Protein AF-A0A2D4IMW8-F1 (afdb_monomer_lite)

Sequence (103 aa):
ALVCRSQGSFHSSPLENSRSQDLFVSGTGLPSGSSMAAPDHLEIERQTLRKEKLSVRVISTIQAARRPATCRIYNATWKKFCQWCVKSRISPLTPSVGQVLDF

Secondary structure (DSSP, 8-state):
------------------------------------PPPPHHHHHHHHHHHTT--HHHHHHHHHTS-HHHHHHHHHHHHHHHHHHHHHT--TTS--HHHHHT-

Structure (mmCIF, N/CA/C/O backbone):
data_AF-A0A2D4IMW8-F1
#
_entry.id   AF-A0A2D4IMW8-F1
#
loop_
_atom_site.group_PDB
_atom_site.id
_atom_site.type_symbol
_atom_site.label_atom_id
_atom_site.label_alt_id
_atom_site.label_comp_id
_atom_site.label_asym_id
_atom_site.label_entity_id
_atom_site.label_seq_id
_atom_site.pdbx_PDB_ins_code
_atom_site.Cartn_x
_atom_site.Cartn_y
_atom_site.Cartn_z
_atom_site.occupancy
_atom_site.B_iso_or_equiv
_atom_site.auth_seq_id
_atom_site.auth_comp_id
_atom_site.auth_asym_id
_atom_site.auth_atom_id
_atom_site.pdbx_PDB_model_num
ATOM 1 N N . ALA A 1 1 ? -13.850 -35.238 28.045 1.00 43.31 1 ALA A N 1
ATOM 2 C CA . ALA A 1 1 ? -12.913 -35.671 29.098 1.00 43.31 1 ALA A CA 1
ATOM 3 C C . ALA A 1 1 ? -11.616 -34.881 28.949 1.00 43.31 1 ALA A C 1
ATOM 5 O O . ALA A 1 1 ? -11.084 -34.823 27.849 1.00 43.31 1 ALA A O 1
ATOM 6 N N . LEU A 1 2 ? -11.186 -34.211 30.020 1.00 45.75 2 LEU A N 1
ATOM 7 C CA . LEU A 1 2 ? -9.913 -33.492 30.146 1.00 45.75 2 LEU A CA 1
ATOM 8 C C . LEU A 1 2 ? -8.808 -34.488 30.509 1.00 45.75 2 LEU A C 1
ATOM 10 O O . LEU A 1 2 ? -9.047 -35.334 31.366 1.00 45.75 2 LEU A O 1
ATOM 14 N N . VAL A 1 3 ? -7.602 -34.344 29.953 1.00 47.66 3 VAL A N 1
ATOM 15 C CA . VAL A 1 3 ? -6.391 -34.907 30.571 1.00 47.66 3 VAL A CA 1
ATOM 16 C C . VAL A 1 3 ? -5.259 -33.885 30.484 1.00 47.66 3 VAL A C 1
ATOM 18 O O . VAL A 1 3 ? -4.605 -33.728 29.457 1.00 47.66 3 VAL A O 1
ATOM 21 N N . CYS A 1 4 ? -5.047 -33.191 31.600 1.00 50.06 4 CYS A N 1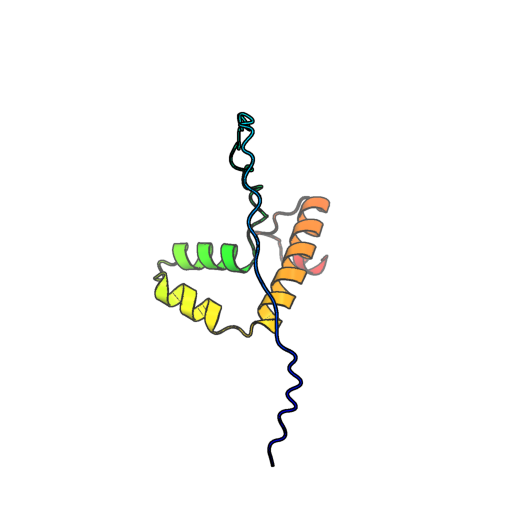
ATOM 22 C CA . CYS A 1 4 ? -3.804 -32.507 31.933 1.00 50.06 4 CYS A CA 1
ATOM 23 C C . CYS A 1 4 ? -2.782 -33.566 32.366 1.00 50.06 4 CYS A C 1
ATOM 25 O O . CYS A 1 4 ? -3.110 -34.410 33.202 1.00 50.06 4 CYS A O 1
ATOM 27 N N . ARG A 1 5 ? -1.542 -33.516 31.868 1.00 44.00 5 ARG A N 1
ATOM 28 C CA . ARG A 1 5 ? -0.447 -34.326 32.419 1.00 44.00 5 ARG A CA 1
ATOM 29 C C . ARG A 1 5 ? 0.635 -33.411 32.982 1.00 44.00 5 ARG A C 1
ATOM 31 O O . ARG A 1 5 ? 1.369 -32.763 32.248 1.00 44.00 5 ARG A O 1
ATOM 38 N N . SER A 1 6 ? 0.650 -33.357 34.310 1.00 44.94 6 SER A N 1
ATOM 39 C CA . SER A 1 6 ? 1.691 -32.787 35.158 1.00 44.94 6 SER A CA 1
ATOM 40 C C . SER A 1 6 ? 2.810 -33.816 35.341 1.00 44.94 6 SER A C 1
ATOM 42 O O . SER A 1 6 ? 2.527 -34.990 35.590 1.00 44.94 6 SER A O 1
ATOM 44 N N . GLN A 1 7 ? 4.065 -33.382 35.253 1.00 51.16 7 GLN A N 1
ATOM 45 C CA . GLN A 1 7 ? 5.175 -34.035 35.941 1.00 51.16 7 GLN A CA 1
ATOM 46 C C . GLN A 1 7 ? 5.976 -32.949 36.655 1.00 51.16 7 GLN A C 1
ATOM 48 O O . GLN A 1 7 ? 6.568 -32.079 36.020 1.00 51.16 7 GLN A O 1
ATOM 53 N N . GLY A 1 8 ? 5.934 -32.982 37.983 1.00 39.94 8 GLY A N 1
ATOM 54 C CA . GLY A 1 8 ? 6.820 -32.201 38.832 1.00 39.94 8 GLY A CA 1
ATOM 55 C C . GLY A 1 8 ? 8.119 -32.948 39.122 1.00 39.94 8 GLY A C 1
ATOM 56 O O . GLY A 1 8 ? 8.167 -34.174 39.055 1.00 39.94 8 GLY A O 1
ATOM 57 N N . SER A 1 9 ? 9.137 -32.196 39.532 1.00 39.78 9 SER A N 1
ATOM 58 C CA . SER A 1 9 ? 10.049 -32.614 40.597 1.00 39.78 9 SER A CA 1
ATOM 59 C C . SER A 1 9 ? 10.598 -31.370 41.296 1.00 39.78 9 SER A C 1
ATOM 61 O O . SER A 1 9 ? 11.247 -30.530 40.679 1.00 39.78 9 SER A O 1
ATOM 63 N N . PHE A 1 10 ? 10.302 -31.261 42.590 1.00 37.78 10 PHE A N 1
ATOM 64 C CA . PHE A 1 10 ? 10.987 -30.412 43.574 1.00 37.78 10 PHE A CA 1
ATOM 65 C C . PHE A 1 10 ? 12.407 -31.007 43.812 1.00 37.78 10 PHE A C 1
ATOM 67 O O . PHE A 1 10 ? 12.658 -32.121 43.358 1.00 37.78 10 PHE A O 1
ATOM 74 N N . HIS A 1 11 ? 13.414 -30.444 44.484 1.00 38.06 11 HIS A N 1
ATOM 75 C CA . HIS A 1 11 ? 13.606 -29.334 45.418 1.00 38.06 11 HIS A CA 1
ATOM 76 C C . HIS A 1 11 ? 15.140 -29.198 45.618 1.00 38.06 11 HIS A C 1
ATOM 78 O O . HIS A 1 11 ? 15.785 -30.240 45.669 1.00 38.06 11 HIS A O 1
ATOM 84 N N . SER A 1 12 ? 15.697 -27.989 45.806 1.00 37.41 12 SER A N 1
ATOM 85 C CA . SER A 1 12 ? 16.725 -27.652 46.830 1.00 37.41 12 SER A CA 1
ATOM 86 C C . SER A 1 12 ? 17.498 -26.362 46.492 1.00 37.41 12 SER A C 1
ATOM 88 O O . SER A 1 12 ? 18.345 -26.344 45.603 1.00 37.41 12 SER A O 1
ATOM 90 N N . SER A 1 13 ? 17.248 -25.300 47.251 1.00 46.28 13 SER A N 1
ATOM 91 C CA . SER A 1 13 ? 18.194 -24.211 47.580 1.00 46.28 13 SER A CA 1
ATOM 92 C C . SER A 1 13 ? 18.624 -24.395 49.060 1.00 46.28 13 SER A C 1
ATOM 94 O O . SER A 1 13 ? 18.079 -25.318 49.677 1.00 46.28 13 SER A O 1
ATOM 96 N N . PRO A 1 14 ? 19.512 -23.594 49.708 1.00 52.19 14 PRO A N 1
ATOM 97 C CA . PRO A 1 14 ? 20.316 -22.426 49.287 1.00 52.19 14 PRO A CA 1
ATOM 98 C C . PRO A 1 14 ? 21.811 -22.486 49.735 1.00 52.19 14 PRO A C 1
ATOM 100 O O . PRO A 1 14 ? 22.152 -23.241 50.638 1.00 52.19 14 PRO A O 1
ATOM 103 N N . LEU A 1 15 ? 22.693 -21.622 49.210 1.00 42.25 15 LEU A N 1
ATOM 104 C CA . LEU A 1 15 ? 23.699 -20.935 50.045 1.00 42.25 15 LEU A CA 1
ATOM 105 C C . LEU A 1 15 ? 24.299 -19.740 49.294 1.00 42.25 15 LEU A C 1
ATOM 107 O O . LEU A 1 15 ? 24.817 -19.877 48.187 1.00 42.25 15 LEU A O 1
ATOM 111 N N . GLU A 1 16 ? 24.211 -18.570 49.917 1.00 50.19 16 GLU A N 1
ATOM 112 C CA . GLU A 1 16 ? 24.933 -17.367 49.525 1.00 50.19 16 GLU A CA 1
ATOM 113 C C . GLU A 1 16 ? 26.448 -17.601 49.509 1.00 50.19 16 GLU A C 1
ATOM 115 O O . GLU A 1 16 ? 27.002 -18.225 50.413 1.00 50.19 16 GLU A O 1
ATOM 120 N N . ASN A 1 17 ? 27.136 -16.988 48.546 1.00 34.69 17 ASN A N 1
ATOM 121 C CA . ASN A 1 17 ? 28.508 -16.557 48.762 1.00 34.69 17 ASN A CA 1
ATOM 122 C C . ASN A 1 17 ? 28.651 -15.118 48.261 1.00 34.69 17 ASN A C 1
ATOM 124 O O . ASN A 1 17 ? 28.705 -14.852 47.061 1.00 34.69 17 ASN A O 1
ATOM 128 N N . SER A 1 18 ? 28.660 -14.193 49.214 1.00 47.88 18 SER A N 1
ATOM 129 C CA . SER A 1 18 ? 28.969 -12.787 49.002 1.00 47.88 18 SER A CA 1
ATOM 130 C C . SER 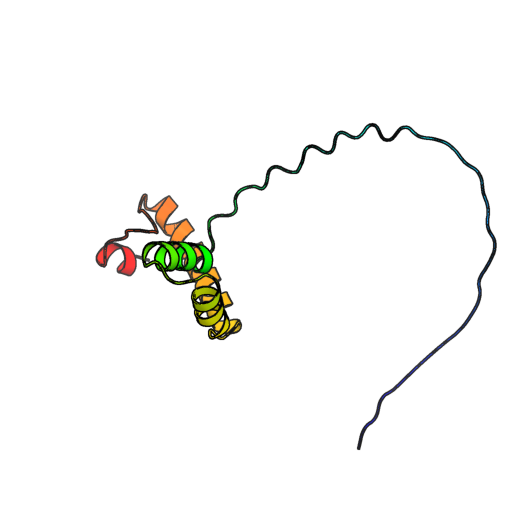A 1 18 ? 30.481 -12.604 48.861 1.00 47.88 18 SER A C 1
ATOM 132 O O . SER A 1 18 ? 31.224 -12.859 49.807 1.00 47.88 18 SER A O 1
ATOM 134 N N . ARG A 1 19 ? 30.945 -12.057 47.732 1.00 43.19 19 ARG A N 1
ATOM 135 C CA . ARG A 1 19 ? 32.144 -11.206 47.729 1.00 43.19 19 ARG A CA 1
ATOM 136 C C . ARG A 1 19 ? 32.066 -10.169 46.615 1.00 43.19 19 ARG A C 1
ATOM 138 O O . ARG A 1 19 ? 32.240 -10.472 45.440 1.00 43.19 19 ARG A O 1
ATOM 145 N N . SER A 1 20 ? 31.801 -8.943 47.042 1.00 50.44 20 SER A N 1
ATOM 146 C CA . SER A 1 20 ? 31.835 -7.708 46.271 1.00 50.44 20 SER A CA 1
ATOM 147 C C . SER A 1 20 ? 33.134 -7.554 45.487 1.00 50.44 20 SER A C 1
ATOM 149 O O . SER A 1 20 ? 34.209 -7.757 46.052 1.00 50.44 20 SER A O 1
ATOM 151 N N . GLN A 1 21 ? 33.032 -7.086 44.244 1.00 45.94 21 GLN A N 1
ATOM 152 C CA . GLN A 1 21 ? 34.000 -6.154 43.675 1.00 45.94 21 GLN A CA 1
ATOM 153 C C . GLN A 1 21 ? 33.298 -5.240 42.666 1.00 45.94 21 GLN A C 1
ATOM 155 O O . GLN A 1 21 ? 32.777 -5.665 41.639 1.00 45.94 21 GLN A O 1
ATOM 160 N N . ASP A 1 22 ? 33.247 -3.983 43.084 1.00 49.50 22 ASP A N 1
ATOM 161 C CA . ASP A 1 22 ? 32.851 -2.782 42.373 1.00 49.50 22 ASP A CA 1
ATOM 162 C C . ASP A 1 22 ? 33.619 -2.655 41.049 1.00 49.50 22 ASP A C 1
ATOM 164 O O . ASP A 1 22 ? 34.849 -2.611 41.032 1.00 49.50 22 ASP A O 1
ATOM 168 N N . LEU A 1 23 ? 32.891 -2.622 39.937 1.00 43.12 23 LEU A N 1
ATOM 169 C CA . LEU A 1 23 ? 33.420 -2.278 38.623 1.00 43.12 23 LEU A CA 1
ATOM 170 C C . LEU A 1 23 ? 32.462 -1.268 38.002 1.00 43.12 23 LEU A C 1
ATOM 172 O O . LEU A 1 23 ? 31.411 -1.616 37.467 1.00 43.12 23 LEU A O 1
ATOM 176 N N . PHE A 1 24 ? 32.858 -0.003 38.136 1.00 45.53 24 PHE A N 1
ATOM 177 C CA . PHE A 1 24 ? 32.432 1.165 37.372 1.00 45.53 24 PHE A CA 1
ATOM 178 C C . PHE A 1 24 ? 31.765 0.804 36.030 1.00 45.53 24 PHE A C 1
ATOM 180 O O . PHE A 1 24 ? 32.435 0.562 35.025 1.00 45.53 24 PHE A O 1
ATOM 187 N N . VAL A 1 25 ? 30.431 0.840 35.977 1.00 44.09 25 VAL A N 1
ATOM 188 C CA . VAL A 1 25 ? 29.699 0.861 34.704 1.00 44.09 25 VAL A CA 1
ATOM 189 C C . VAL A 1 25 ? 29.569 2.319 34.277 1.00 44.09 25 VAL A C 1
ATOM 191 O O . VAL A 1 25 ? 28.537 2.959 34.454 1.00 44.09 25 VAL A O 1
ATOM 194 N N . SER A 1 26 ? 30.650 2.857 33.712 1.00 54.09 26 SER A N 1
ATOM 195 C CA . SER A 1 26 ? 30.561 4.004 32.809 1.00 54.09 26 SER A CA 1
ATOM 196 C C . SER A 1 26 ? 30.432 3.445 31.396 1.00 54.09 26 SER A C 1
ATOM 198 O O . SER A 1 26 ? 31.410 3.220 30.690 1.00 54.09 26 SER A O 1
ATOM 200 N N . GLY A 1 27 ? 29.197 3.106 31.035 1.00 44.91 27 GLY A N 1
ATOM 201 C CA . GLY A 1 27 ? 28.818 2.632 29.713 1.00 44.91 27 GLY A CA 1
ATOM 202 C C . GLY A 1 27 ? 27.723 3.536 29.184 1.00 44.91 27 GLY A C 1
ATOM 203 O O . GLY A 1 27 ? 26.552 3.351 29.498 1.00 44.91 27 GLY A O 1
ATOM 204 N N . THR A 1 28 ? 28.130 4.551 28.432 1.00 55.38 28 THR A N 1
ATOM 205 C CA . THR A 1 28 ? 27.294 5.535 27.750 1.00 55.38 28 THR A CA 1
ATOM 206 C C . THR A 1 28 ? 26.244 4.837 26.881 1.00 55.38 28 THR A C 1
ATOM 208 O O . THR A 1 28 ? 26.481 4.512 25.720 1.00 55.38 28 THR A O 1
ATOM 211 N N . GLY A 1 29 ? 25.061 4.602 27.441 1.00 48.66 29 GLY A N 1
ATOM 212 C CA . GLY A 1 29 ? 23.883 4.196 26.691 1.00 48.66 29 GLY A CA 1
ATOM 213 C C . GLY A 1 29 ? 23.312 5.404 25.966 1.00 48.66 29 GLY A C 1
ATOM 214 O O . GLY A 1 29 ? 22.334 5.992 26.420 1.00 48.66 29 GLY A O 1
ATOM 215 N N . LEU A 1 30 ? 23.928 5.800 24.850 1.00 55.84 30 LEU A N 1
ATOM 216 C CA . LEU A 1 30 ? 23.221 6.603 23.855 1.00 55.84 30 LEU A CA 1
ATOM 217 C C . LEU A 1 30 ? 21.914 5.858 23.540 1.00 55.84 30 LEU A C 1
ATOM 219 O O . LEU A 1 30 ? 21.980 4.652 23.273 1.00 55.84 30 LEU A O 1
ATOM 223 N N . PRO A 1 31 ? 20.733 6.505 23.586 1.00 55.03 31 PRO A N 1
ATOM 224 C CA . PRO A 1 31 ? 19.523 5.858 23.113 1.00 55.03 31 PRO A CA 1
ATOM 225 C C . PRO A 1 31 ? 19.810 5.429 21.682 1.00 55.03 31 PRO A C 1
ATOM 227 O O . PRO A 1 31 ? 20.167 6.265 20.850 1.00 55.03 31 PRO A O 1
ATOM 230 N N . SER A 1 32 ? 19.740 4.116 21.438 1.00 55.81 32 SER A N 1
ATOM 231 C CA . SER A 1 32 ? 19.820 3.538 20.104 1.00 55.81 32 SER A CA 1
ATOM 232 C C . SER A 1 32 ? 18.881 4.364 19.245 1.00 55.81 32 SER A C 1
ATOM 234 O O . SER A 1 32 ? 17.667 4.346 19.467 1.00 55.81 32 SER A O 1
ATOM 236 N N . GLY A 1 33 ? 19.467 5.209 18.391 1.00 47.53 33 GLY A N 1
ATOM 237 C CA . GLY A 1 33 ? 18.721 6.117 17.546 1.00 47.53 33 GLY A CA 1
ATOM 238 C C . GLY A 1 33 ? 17.736 5.244 16.809 1.00 47.53 33 GLY A C 1
ATOM 239 O O . GLY A 1 33 ? 18.159 4.373 16.052 1.00 47.53 33 GLY A O 1
ATOM 240 N N . SER A 1 34 ? 16.455 5.405 17.142 1.00 49.97 34 SER A N 1
ATOM 241 C CA . SER A 1 34 ? 15.358 4.687 16.519 1.00 49.97 34 SER A CA 1
ATOM 242 C C . SER A 1 34 ? 15.523 4.917 15.029 1.00 49.97 34 SER A C 1
ATOM 244 O O . SER A 1 34 ? 15.213 5.997 14.525 1.00 49.97 34 SER A O 1
ATOM 246 N N . SER A 1 35 ? 16.133 3.945 14.346 1.00 46.66 35 SER A N 1
ATOM 247 C CA . SER A 1 35 ? 16.151 3.892 12.900 1.00 46.66 35 SER A CA 1
ATOM 248 C C . SER A 1 35 ? 14.679 3.906 12.561 1.00 46.66 35 SER A C 1
ATOM 250 O O . SER A 1 35 ? 13.983 2.940 12.877 1.00 46.66 35 SER A O 1
ATOM 252 N N . MET A 1 36 ? 14.179 5.060 12.109 1.00 53.31 36 MET A N 1
ATOM 253 C CA . MET A 1 36 ? 12.762 5.256 11.858 1.00 53.31 36 MET A CA 1
ATOM 254 C C . MET A 1 36 ? 12.399 4.259 10.772 1.00 53.31 36 MET A C 1
ATOM 256 O O . MET A 1 36 ? 12.621 4.503 9.587 1.00 53.31 36 MET A O 1
ATOM 260 N N . ALA A 1 37 ? 11.936 3.084 11.198 1.00 58.31 37 ALA A N 1
ATOM 261 C CA . ALA A 1 37 ? 11.529 2.029 10.305 1.00 58.31 37 ALA A CA 1
ATOM 262 C C . ALA A 1 37 ? 10.513 2.649 9.353 1.00 58.31 37 ALA A C 1
ATOM 264 O O . ALA A 1 37 ? 9.650 3.418 9.790 1.00 58.31 37 ALA A O 1
ATOM 265 N N . ALA A 1 38 ? 10.660 2.358 8.058 1.00 58.53 38 ALA A N 1
ATOM 266 C CA . ALA A 1 38 ? 9.741 2.866 7.052 1.00 58.53 38 ALA A CA 1
ATOM 267 C C . ALA A 1 38 ? 8.301 2.664 7.552 1.00 58.53 38 ALA A C 1
ATOM 269 O O . ALA A 1 38 ? 7.993 1.570 8.048 1.00 58.53 38 ALA A O 1
ATOM 270 N N . PRO A 1 39 ? 7.456 3.709 7.495 1.00 63.16 39 PRO A N 1
ATOM 271 C CA . PRO A 1 39 ? 6.143 3.663 8.107 1.00 63.16 39 PRO A CA 1
ATOM 272 C C . PRO A 1 39 ? 5.370 2.471 7.552 1.00 63.16 39 PRO A C 1
ATOM 274 O O . PRO A 1 39 ? 5.295 2.256 6.337 1.00 63.16 39 PRO A O 1
ATOM 277 N N . ASP A 1 40 ? 4.839 1.668 8.472 1.00 80.44 40 ASP A N 1
ATOM 278 C CA . ASP A 1 40 ? 3.975 0.551 8.128 1.00 80.44 40 ASP A CA 1
ATOM 279 C C . ASP A 1 40 ? 2.765 1.060 7.332 1.00 80.44 40 ASP A C 1
ATOM 281 O O . ASP A 1 40 ? 2.343 2.206 7.508 1.00 80.44 40 ASP A O 1
ATOM 285 N N . HIS A 1 41 ? 2.173 0.220 6.484 1.00 83.56 41 HIS A N 1
ATOM 286 C CA . HIS A 1 41 ? 0.989 0.607 5.707 1.00 83.56 41 HIS A CA 1
ATOM 287 C C . HIS A 1 41 ? -0.121 1.155 6.623 1.00 83.56 41 HIS A C 1
ATOM 289 O O . HIS A 1 41 ? -0.765 2.156 6.311 1.00 83.56 41 HIS A O 1
ATOM 295 N N . LEU A 1 42 ? -0.287 0.550 7.804 1.00 87.44 42 LEU A N 1
ATOM 296 C CA . LEU A 1 42 ? -1.237 1.013 8.814 1.00 87.44 42 LEU A CA 1
ATOM 297 C C . LEU A 1 42 ? -0.896 2.396 9.373 1.00 87.44 42 LEU A C 1
ATOM 299 O O . LEU A 1 42 ? -1.800 3.160 9.695 1.00 87.44 42 LEU A O 1
ATOM 303 N N . GLU A 1 43 ? 0.380 2.748 9.491 1.00 87.75 43 GLU A N 1
ATOM 304 C CA . GLU A 1 43 ? 0.769 4.082 9.944 1.00 87.75 43 GLU A CA 1
ATOM 305 C C . GLU A 1 43 ? 0.433 5.133 8.885 1.00 87.75 43 GLU A C 1
ATOM 307 O O . GLU A 1 43 ? -0.087 6.194 9.219 1.00 87.75 43 GLU A O 1
ATOM 312 N N . ILE A 1 44 ? 0.648 4.822 7.607 1.00 88.12 44 ILE A N 1
ATOM 313 C CA . ILE A 1 44 ? 0.279 5.704 6.492 1.00 88.12 44 ILE A CA 1
ATOM 314 C C . ILE A 1 44 ? -1.236 5.916 6.471 1.00 88.12 44 ILE A C 1
ATOM 316 O O . ILE A 1 44 ? -1.701 7.055 6.435 1.00 88.12 44 ILE A O 1
ATOM 320 N N . GLU A 1 45 ? -2.005 4.834 6.585 1.00 90.38 45 GLU A N 1
ATOM 321 C CA . GLU A 1 45 ? -3.459 4.894 6.714 1.00 90.38 45 GLU A CA 1
ATOM 322 C C . GLU A 1 45 ? -3.880 5.740 7.924 1.00 90.38 45 GLU A C 1
ATOM 324 O O . GLU A 1 45 ? -4.733 6.618 7.804 1.00 90.38 45 GLU A O 1
ATOM 329 N N . ARG A 1 46 ? -3.233 5.550 9.081 1.00 92.75 46 ARG A N 1
ATOM 330 C CA . ARG A 1 46 ? -3.499 6.333 10.295 1.00 92.75 46 ARG A CA 1
ATOM 331 C C . ARG A 1 46 ? -3.290 7.828 10.061 1.00 92.75 46 ARG A C 1
ATOM 333 O O . ARG A 1 46 ? -4.087 8.634 10.539 1.00 92.75 46 ARG A O 1
ATOM 340 N N . GLN A 1 47 ? -2.233 8.210 9.345 1.00 90.62 47 GLN A N 1
ATOM 341 C CA . GLN A 1 47 ? -1.971 9.610 9.006 1.00 90.62 47 GLN A CA 1
ATOM 342 C C . GLN A 1 47 ? -3.024 10.168 8.046 1.00 90.62 47 GLN A C 1
ATOM 344 O O . GLN A 1 47 ? -3.478 11.295 8.239 1.00 90.62 47 GLN A O 1
ATOM 349 N N . THR A 1 48 ? -3.461 9.388 7.058 1.00 91.75 48 THR A N 1
ATOM 350 C CA . THR A 1 48 ? -4.538 9.786 6.141 1.00 91.75 48 THR A CA 1
ATOM 351 C C . THR A 1 48 ? -5.856 10.004 6.884 1.00 91.75 48 THR A C 1
ATOM 353 O O . THR A 1 48 ? -6.435 11.082 6.791 1.00 91.75 48 THR A O 1
ATOM 356 N N . LEU A 1 49 ? -6.266 9.067 7.740 1.00 93.69 49 LEU A N 1
ATOM 357 C CA . LEU A 1 49 ? -7.508 9.186 8.516 1.00 93.69 49 LEU A CA 1
ATOM 358 C C . LEU A 1 49 ? -7.474 10.352 9.524 1.00 93.69 49 LEU A C 1
ATOM 360 O O . LEU A 1 49 ? -8.499 10.962 9.827 1.00 93.69 49 LEU A O 1
ATOM 364 N N . ARG A 1 50 ? -6.288 10.710 10.034 1.00 94.50 50 ARG A N 1
ATOM 365 C CA . ARG A 1 50 ? -6.115 11.930 10.839 1.00 94.50 50 ARG A CA 1
ATOM 366 C C . ARG A 1 50 ? -6.291 13.204 10.031 1.00 94.50 50 ARG A C 1
ATOM 368 O O . ARG A 1 50 ? -6.877 14.154 10.545 1.00 94.50 50 ARG A O 1
ATOM 375 N N . LYS A 1 51 ? -5.792 13.242 8.793 1.00 94.00 51 LYS A N 1
ATOM 376 C CA . LYS A 1 51 ? -6.013 14.378 7.883 1.00 94.00 51 LYS A CA 1
ATOM 377 C C . LYS A 1 51 ? -7.502 14.557 7.581 1.00 94.00 51 LYS A C 1
ATOM 379 O O . LYS A 1 51 ? -7.963 15.689 7.490 1.00 94.00 51 LYS A O 1
ATOM 384 N N . GLU A 1 52 ? -8.259 13.462 7.551 1.00 94.12 52 GLU A N 1
ATOM 385 C CA . GLU A 1 52 ? -9.727 13.448 7.446 1.00 94.12 52 GLU A CA 1
ATOM 386 C C . GLU A 1 52 ? -10.456 13.811 8.758 1.00 94.12 52 GLU A C 1
ATOM 388 O O . GLU A 1 52 ? -11.682 13.779 8.822 1.00 94.12 52 GLU A O 1
ATOM 393 N N . LYS A 1 53 ? -9.723 14.202 9.810 1.00 95.56 53 LYS A N 1
ATOM 394 C CA . LYS A 1 53 ? -10.245 14.604 11.129 1.00 95.56 53 LYS A CA 1
ATOM 395 C C . LYS A 1 53 ? -11.013 13.510 11.880 1.00 95.56 53 LYS A C 1
ATOM 397 O O . LYS A 1 53 ? -11.818 13.817 12.761 1.00 95.56 53 LYS A O 1
ATOM 402 N N . LEU A 1 54 ? -10.732 12.234 11.609 1.00 95.69 54 LEU A N 1
ATOM 403 C CA . LEU A 1 54 ? -11.262 11.147 12.430 1.00 95.69 54 LEU A CA 1
ATOM 404 C C . LEU A 1 54 ? -10.570 11.100 13.797 1.00 95.69 54 LEU A C 1
ATOM 406 O O . LEU A 1 54 ? -9.368 11.344 13.933 1.00 95.69 54 LEU A O 1
ATOM 410 N N . SER A 1 55 ? -11.338 10.759 14.836 1.00 96.81 55 SER A N 1
ATOM 411 C CA . SER A 1 55 ? -10.789 10.636 16.187 1.00 96.81 55 SER A CA 1
ATOM 412 C C . SER A 1 55 ? -9.861 9.425 16.302 1.00 96.81 55 SER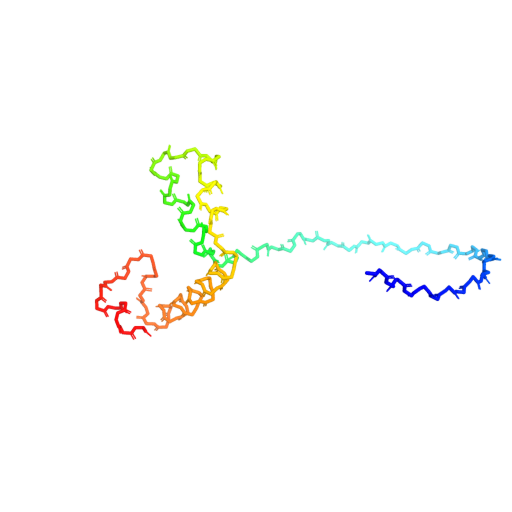 A C 1
ATOM 414 O O . SER A 1 55 ? -10.059 8.401 15.649 1.00 96.81 55 SER A O 1
ATOM 416 N N . VAL A 1 56 ? -8.882 9.500 17.209 1.00 94.56 56 VAL A N 1
ATOM 417 C CA . VAL A 1 56 ? -7.948 8.390 17.473 1.00 94.56 56 VAL A CA 1
ATOM 418 C C . VAL A 1 56 ? -8.694 7.097 17.815 1.00 94.56 56 VAL A C 1
ATOM 420 O O . VAL A 1 56 ? -8.328 6.036 17.324 1.00 94.56 56 VAL A O 1
ATOM 423 N N . ARG A 1 57 ? -9.781 7.181 18.594 1.00 96.94 57 ARG A N 1
ATOM 424 C CA . ARG A 1 57 ? -10.602 6.017 18.960 1.00 96.94 57 ARG A CA 1
ATOM 425 C C . ARG A 1 57 ? -11.253 5.366 17.738 1.00 96.94 57 ARG A C 1
ATOM 427 O O . ARG A 1 57 ? -11.255 4.140 17.634 1.00 96.94 57 ARG A O 1
ATOM 434 N N . VAL A 1 58 ? -11.788 6.172 16.822 1.00 96.50 58 VAL A N 1
ATOM 435 C CA . VAL A 1 58 ? -12.392 5.680 15.573 1.00 96.50 58 VAL A CA 1
ATOM 436 C C . VAL A 1 58 ? -11.329 5.014 14.704 1.00 96.50 58 VAL A C 1
ATOM 438 O O . VAL A 1 58 ? -11.530 3.888 14.263 1.00 96.50 58 VAL A O 1
ATOM 441 N N . ILE A 1 59 ? -10.165 5.646 14.543 1.00 95.69 59 ILE A N 1
ATOM 442 C CA . ILE A 1 59 ? -9.062 5.095 13.746 1.00 95.69 59 ILE A CA 1
ATOM 443 C C . ILE A 1 59 ? -8.578 3.757 14.315 1.00 95.69 59 ILE A C 1
ATOM 445 O O . ILE A 1 59 ? -8.469 2.780 13.575 1.00 95.69 59 ILE A O 1
ATOM 449 N N . SER A 1 60 ? -8.362 3.673 15.631 1.00 93.56 60 SER A N 1
ATOM 450 C CA . SER A 1 60 ? -7.987 2.416 16.286 1.00 93.56 60 SER A CA 1
ATOM 451 C C . SER A 1 60 ? -9.040 1.330 16.083 1.00 93.56 60 SER A C 1
ATOM 453 O O . SER A 1 60 ? -8.691 0.171 15.887 1.00 93.56 60 SER A O 1
ATOM 455 N N . THR A 1 61 ? -10.324 1.694 16.091 1.00 96.31 61 THR A N 1
ATOM 456 C CA . THR A 1 61 ? -11.423 0.747 15.852 1.00 96.31 61 THR A CA 1
ATOM 457 C C . THR A 1 61 ? -11.397 0.220 14.416 1.00 96.31 61 THR A C 1
ATOM 459 O O . THR A 1 61 ? -11.484 -0.988 14.217 1.00 96.31 61 THR A O 1
ATOM 462 N N . ILE A 1 62 ? -11.205 1.096 13.423 1.00 93.06 62 ILE A N 1
ATOM 463 C CA . ILE A 1 62 ? -11.068 0.714 12.006 1.00 93.06 62 ILE A CA 1
ATOM 464 C C . ILE A 1 62 ? -9.896 -0.258 11.823 1.00 93.06 62 ILE A C 1
ATOM 466 O O . ILE A 1 62 ? -10.042 -1.302 11.187 1.00 93.06 62 ILE A O 1
ATOM 470 N N . GLN A 1 63 ? -8.740 0.054 12.415 1.00 91.75 63 GLN A N 1
ATOM 471 C CA . GLN A 1 63 ? -7.550 -0.790 12.308 1.00 91.75 63 GLN A CA 1
ATOM 472 C C . GLN A 1 63 ? -7.722 -2.130 13.035 1.00 91.75 63 GLN A C 1
ATOM 474 O O . GLN A 1 63 ? -7.329 -3.165 12.499 1.00 91.75 63 GLN A O 1
ATOM 479 N N . ALA A 1 64 ? -8.347 -2.133 14.215 1.00 90.38 64 ALA A N 1
ATOM 480 C CA . ALA A 1 64 ? -8.596 -3.340 15.004 1.00 90.38 64 ALA A CA 1
ATOM 481 C C . ALA A 1 64 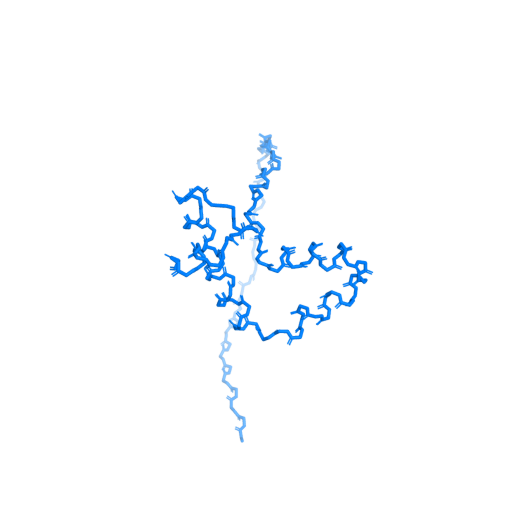? -9.671 -4.256 14.397 1.00 90.38 64 ALA A C 1
ATOM 483 O O . ALA A 1 64 ? -9.639 -5.463 14.622 1.00 90.38 64 ALA A O 1
ATOM 484 N N . ALA A 1 65 ? -10.601 -3.713 13.605 1.00 93.19 65 ALA A N 1
ATOM 485 C CA . ALA A 1 65 ? -11.616 -4.502 12.907 1.00 93.19 65 ALA A CA 1
ATOM 486 C C . ALA A 1 65 ? -11.023 -5.407 11.808 1.00 93.19 65 ALA A C 1
ATOM 488 O O . ALA A 1 65 ? -11.683 -6.335 11.334 1.00 93.19 65 ALA A O 1
ATOM 489 N N . ARG A 1 66 ? -9.772 -5.164 11.391 1.00 90.25 66 ARG A N 1
ATOM 490 C CA . ARG A 1 66 ? -9.087 -5.977 10.383 1.00 90.25 66 ARG A CA 1
ATOM 491 C C . ARG A 1 66 ? -8.561 -7.278 10.983 1.00 90.25 66 ARG A C 1
ATOM 493 O O . ARG A 1 66 ? -7.989 -7.314 12.069 1.00 90.25 66 ARG A O 1
ATOM 500 N N . ARG A 1 67 ? -8.677 -8.368 10.219 1.00 92.06 67 ARG A N 1
ATOM 501 C CA . ARG A 1 67 ? -8.115 -9.667 10.611 1.00 92.06 67 ARG A CA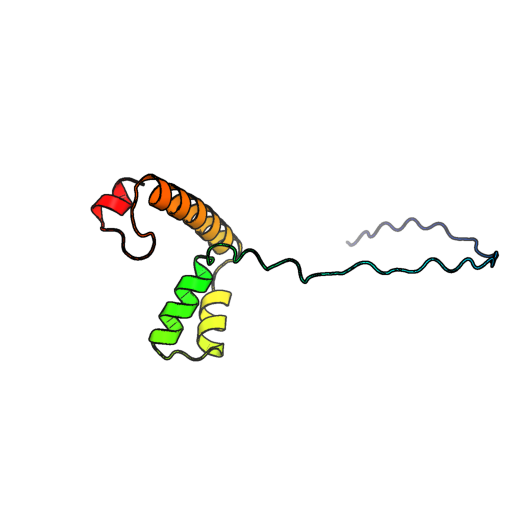 1
ATOM 502 C C . ARG A 1 67 ? -6.579 -9.576 10.687 1.00 92.06 67 ARG A C 1
ATOM 504 O O . ARG A 1 67 ? -5.962 -9.185 9.693 1.00 92.06 67 ARG A O 1
ATOM 511 N N . PRO A 1 68 ? -5.933 -10.022 11.785 1.00 89.25 68 PRO A N 1
ATOM 512 C CA . PRO A 1 68 ? -4.476 -9.930 11.940 1.00 89.25 68 PRO A CA 1
ATOM 513 C C . PRO A 1 68 ? -3.678 -10.607 10.818 1.00 89.25 68 PRO A C 1
ATOM 515 O O . PRO A 1 68 ? -2.644 -10.096 10.394 1.00 89.25 68 PRO A O 1
ATOM 518 N N . ALA A 1 69 ? -4.165 -11.741 10.302 1.00 90.62 69 ALA A N 1
ATOM 519 C CA . ALA A 1 69 ? -3.527 -12.441 9.187 1.00 90.62 69 ALA A CA 1
ATOM 520 C C . ALA A 1 69 ? -3.481 -11.577 7.914 1.00 90.62 69 ALA A C 1
ATOM 522 O O . ALA A 1 69 ? -2.436 -11.479 7.276 1.00 90.62 69 ALA A O 1
ATOM 523 N N . THR A 1 70 ? -4.581 -10.890 7.594 1.00 89.62 70 THR A N 1
ATOM 524 C CA . THR A 1 70 ? -4.662 -9.975 6.449 1.00 89.62 70 THR A CA 1
ATOM 525 C C . THR A 1 70 ? -3.722 -8.788 6.627 1.00 89.62 70 THR A C 1
ATOM 527 O O . THR A 1 70 ? -2.971 -8.478 5.708 1.00 89.62 70 THR A O 1
ATOM 530 N N . CYS A 1 71 ? -3.679 -8.181 7.821 1.00 87.88 71 CYS A N 1
ATOM 531 C CA . CYS A 1 71 ? -2.741 -7.091 8.114 1.00 87.88 71 CYS A CA 1
ATOM 532 C C . CYS A 1 71 ? -1.286 -7.519 7.887 1.00 87.88 71 CYS A C 1
ATOM 534 O O . CYS A 1 71 ? -0.519 -6.794 7.262 1.00 87.88 71 CYS A O 1
ATOM 536 N N . ARG A 1 72 ? -0.905 -8.724 8.331 1.00 89.81 72 ARG A N 1
ATOM 537 C CA . ARG A 1 72 ? 0.450 -9.256 8.116 1.00 89.81 72 ARG A CA 1
ATOM 538 C C . ARG A 1 72 ? 0.780 -9.434 6.634 1.00 89.81 72 ARG A C 1
ATOM 540 O O . ARG A 1 72 ? 1.882 -9.073 6.228 1.00 89.81 72 ARG A O 1
ATOM 547 N N . ILE A 1 73 ? -0.154 -9.968 5.842 1.00 92.06 73 ILE A N 1
ATOM 548 C CA . ILE A 1 73 ? 0.023 -10.140 4.391 1.00 92.06 73 ILE A CA 1
ATOM 549 C C . ILE A 1 73 ? 0.183 -8.773 3.721 1.00 92.06 73 ILE A C 1
ATOM 551 O O . ILE A 1 73 ? 1.151 -8.563 2.996 1.00 92.06 73 ILE A O 1
ATOM 555 N N . TYR A 1 74 ? -0.708 -7.823 4.012 1.00 90.31 74 TYR A N 1
ATOM 556 C CA . TYR A 1 74 ? -0.667 -6.491 3.406 1.00 90.31 74 TYR A CA 1
ATOM 557 C C . TYR A 1 74 ? 0.599 -5.730 3.786 1.00 90.31 74 TYR A C 1
ATOM 559 O O . TYR A 1 74 ? 1.242 -5.162 2.912 1.00 90.31 74 TYR A O 1
ATOM 567 N N . ASN A 1 75 ? 1.031 -5.796 5.045 1.00 90.38 75 ASN A N 1
ATOM 568 C CA . ASN A 1 75 ? 2.276 -5.168 5.481 1.00 90.38 75 ASN A CA 1
ATOM 569 C C . ASN A 1 75 ? 3.506 -5.792 4.802 1.00 90.38 75 ASN A C 1
ATOM 571 O O . ASN A 1 75 ? 4.452 -5.085 4.455 1.00 90.38 75 ASN A O 1
ATOM 575 N N . ALA A 1 76 ? 3.514 -7.112 4.587 1.00 91.31 76 ALA A N 1
ATOM 576 C CA . ALA A 1 76 ? 4.595 -7.781 3.865 1.00 91.31 76 ALA A CA 1
ATOM 577 C C . ALA A 1 76 ? 4.638 -7.363 2.386 1.00 91.31 76 ALA A C 1
ATOM 579 O O . ALA A 1 76 ? 5.714 -7.047 1.873 1.00 91.31 76 ALA A O 1
ATOM 580 N N . THR A 1 77 ? 3.482 -7.310 1.717 1.00 93.75 77 THR A N 1
ATOM 581 C CA . THR A 1 77 ? 3.366 -6.825 0.334 1.00 93.75 77 THR A CA 1
ATOM 582 C C . THR A 1 77 ? 3.757 -5.353 0.229 1.00 93.75 77 THR A C 1
ATOM 584 O O . THR A 1 77 ? 4.555 -5.004 -0.634 1.00 93.75 77 THR A O 1
ATOM 587 N N . TRP A 1 78 ? 3.297 -4.507 1.154 1.00 93.06 78 TRP A N 1
ATOM 588 C CA . TRP A 1 78 ? 3.642 -3.087 1.214 1.00 93.06 78 TRP A CA 1
ATOM 589 C C . TRP A 1 78 ? 5.150 -2.860 1.322 1.00 93.06 78 TRP A C 1
ATOM 591 O O . TRP A 1 78 ? 5.709 -2.042 0.601 1.00 93.06 78 TRP A O 1
ATOM 601 N N . LYS A 1 79 ? 5.850 -3.629 2.164 1.00 93.38 79 LYS A N 1
ATOM 602 C CA . LYS A 1 79 ? 7.315 -3.543 2.266 1.00 93.38 79 LYS A CA 1
ATOM 603 C C . LYS A 1 79 ? 8.004 -3.867 0.941 1.00 93.38 79 LYS A C 1
ATOM 605 O O . LYS A 1 79 ? 8.926 -3.150 0.556 1.00 93.38 79 LYS A O 1
ATOM 610 N N . LYS A 1 80 ? 7.555 -4.913 0.239 1.00 94.75 80 LYS A N 1
ATOM 611 C CA . LYS A 1 80 ? 8.076 -5.258 -1.095 1.00 94.75 80 LYS A CA 1
ATOM 612 C C . LYS A 1 80 ? 7.783 -4.154 -2.110 1.00 94.75 80 LYS A C 1
ATOM 614 O O . LYS A 1 80 ? 8.681 -3.775 -2.855 1.00 94.75 80 LYS A O 1
ATOM 619 N N . PHE A 1 81 ? 6.573 -3.601 -2.085 1.00 94.44 81 PHE A N 1
ATOM 620 C CA . PHE A 1 81 ? 6.171 -2.486 -2.937 1.00 94.44 81 PHE A CA 1
ATOM 621 C C . PHE A 1 81 ? 7.034 -1.244 -2.703 1.00 94.44 81 PHE A C 1
ATOM 623 O O . PHE A 1 81 ? 7.575 -0.686 -3.651 1.00 94.44 81 PHE A O 1
ATOM 630 N N . CYS A 1 82 ? 7.266 -0.857 -1.446 1.00 93.19 82 CYS A N 1
ATOM 631 C CA . CYS A 1 82 ? 8.161 0.247 -1.100 1.00 93.19 82 CYS A CA 1
ATOM 632 C C . CYS A 1 82 ? 9.594 0.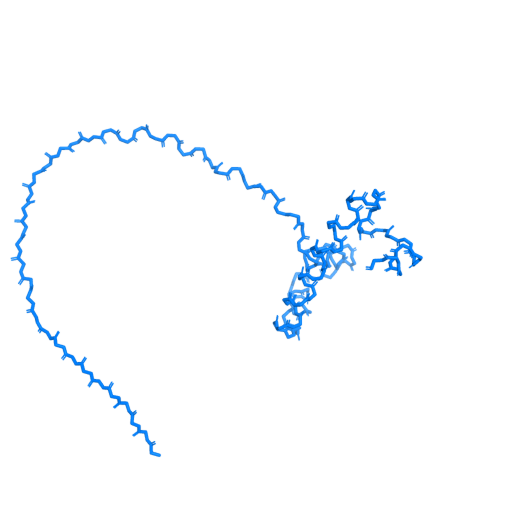008 -1.592 1.00 93.19 82 CYS A C 1
ATOM 634 O O . CYS A 1 82 ? 10.220 0.917 -2.131 1.00 93.19 82 CYS A O 1
ATOM 636 N N . GLN A 1 83 ? 10.119 -1.212 -1.441 1.00 94.88 83 GLN A N 1
ATOM 637 C CA . GLN A 1 83 ? 11.447 -1.567 -1.951 1.00 94.88 83 GLN A CA 1
ATOM 638 C C . GLN A 1 83 ? 11.523 -1.478 -3.478 1.00 94.88 83 GLN A C 1
ATOM 640 O O . GLN A 1 83 ? 12.520 -0.994 -4.013 1.00 94.88 83 GLN A O 1
ATOM 645 N N . TRP A 1 84 ? 10.485 -1.936 -4.177 1.00 96.94 84 TRP A N 1
ATOM 646 C CA . TRP A 1 84 ? 10.376 -1.809 -5.627 1.00 96.94 84 TRP A CA 1
ATOM 647 C C . TRP A 1 84 ? 10.289 -0.337 -6.051 1.00 96.94 84 TRP A C 1
ATOM 649 O O . TRP A 1 84 ? 11.073 0.092 -6.890 1.00 96.94 84 TRP A O 1
ATOM 659 N N . CYS A 1 85 ? 9.462 0.470 -5.382 1.00 95.62 85 CYS A N 1
ATOM 660 C CA . CYS A 1 85 ? 9.336 1.909 -5.621 1.00 95.62 85 CYS A CA 1
ATOM 661 C C . CYS A 1 85 ? 10.681 2.640 -5.507 1.00 95.62 85 CYS A C 1
ATOM 663 O O . CYS A 1 85 ? 11.021 3.435 -6.380 1.00 95.62 85 CYS A O 1
ATOM 665 N N . VAL A 1 86 ? 11.486 2.329 -4.481 1.00 94.81 86 VAL A N 1
ATOM 666 C CA . VAL A 1 86 ? 12.834 2.904 -4.318 1.00 94.81 86 VAL A CA 1
ATOM 667 C C . VAL A 1 86 ? 13.731 2.572 -5.514 1.00 94.81 86 VAL A C 1
ATOM 669 O O . VAL A 1 86 ? 14.413 3.457 -6.029 1.00 94.81 86 VAL A O 1
ATOM 672 N N . LYS A 1 87 ? 13.715 1.320 -5.990 1.00 96.25 87 LYS A N 1
ATOM 673 C CA . LYS A 1 87 ? 14.507 0.894 -7.158 1.00 96.25 87 LYS A CA 1
ATOM 674 C C . LYS A 1 87 ? 14.034 1.567 -8.447 1.00 96.25 87 LYS A C 1
ATOM 676 O O . LYS A 1 87 ? 14.861 1.995 -9.246 1.00 96.25 87 LYS A O 1
ATOM 681 N N . SER A 1 88 ? 12.723 1.705 -8.609 1.00 95.25 88 SER A N 1
ATOM 682 C CA . SER A 1 88 ? 12.083 2.299 -9.784 1.00 95.25 88 SER A CA 1
ATOM 683 C C . SER A 1 88 ? 12.019 3.832 -9.744 1.00 95.25 88 SER A C 1
ATOM 685 O O . SER A 1 88 ? 11.534 4.441 -10.692 1.00 95.25 88 SER A O 1
ATOM 687 N N . ARG A 1 89 ? 12.514 4.474 -8.671 1.00 94.69 89 ARG A N 1
ATOM 688 C CA . ARG A 1 89 ? 12.424 5.930 -8.420 1.00 94.69 89 ARG A CA 1
ATOM 689 C C . ARG A 1 89 ? 10.982 6.461 -8.437 1.00 94.69 89 ARG A C 1
ATOM 691 O O . ARG A 1 89 ? 10.725 7.575 -8.886 1.00 94.69 89 ARG A O 1
ATOM 698 N N . ILE A 1 90 ? 10.049 5.663 -7.929 1.00 94.50 90 ILE A N 1
ATOM 699 C CA . ILE A 1 90 ? 8.624 5.987 -7.814 1.00 94.50 90 ILE A CA 1
ATOM 700 C C . ILE A 1 90 ? 8.312 6.314 -6.352 1.00 94.50 90 ILE A C 1
ATOM 702 O O . ILE A 1 90 ? 8.861 5.707 -5.433 1.00 94.50 90 ILE A O 1
ATOM 706 N N . SER A 1 91 ? 7.425 7.281 -6.119 1.00 92.06 91 SER A N 1
ATOM 707 C CA . SER A 1 91 ? 6.900 7.544 -4.778 1.00 92.06 91 SER A CA 1
ATOM 708 C C . SER A 1 91 ? 5.896 6.450 -4.398 1.00 92.06 91 SER A C 1
ATOM 710 O O . SER A 1 91 ? 4.870 6.334 -5.071 1.00 92.06 91 SER A O 1
ATOM 712 N N . PRO A 1 92 ? 6.107 5.693 -3.304 1.00 91.00 92 PRO A N 1
ATOM 713 C CA . PRO A 1 92 ? 5.155 4.665 -2.880 1.00 91.00 92 PRO A CA 1
ATOM 714 C C . PRO A 1 92 ? 3.809 5.252 -2.431 1.00 91.00 92 PRO A C 1
ATOM 716 O O . PRO A 1 92 ? 2.811 4.545 -2.402 1.00 91.00 92 PRO A O 1
ATOM 719 N N . LEU A 1 93 ? 3.758 6.542 -2.083 1.00 90.81 93 LEU A N 1
ATOM 720 C CA . LEU A 1 93 ? 2.533 7.206 -1.626 1.00 90.81 93 LEU A CA 1
ATOM 721 C C . LEU A 1 93 ? 1.684 7.769 -2.767 1.00 90.81 93 LEU A C 1
ATOM 723 O O . LEU A 1 93 ? 0.511 8.066 -2.565 1.00 90.81 93 LEU A O 1
ATOM 727 N N . THR A 1 94 ? 2.280 7.961 -3.942 1.00 91.81 94 THR A N 1
ATOM 728 C CA . THR A 1 94 ? 1.624 8.587 -5.095 1.00 91.81 94 THR A CA 1
ATOM 729 C C . THR A 1 94 ? 2.033 7.917 -6.417 1.00 91.81 94 THR A C 1
ATOM 731 O O . THR A 1 94 ? 2.501 8.618 -7.319 1.00 91.81 94 THR A O 1
ATOM 734 N N . PRO A 1 95 ? 1.923 6.579 -6.550 1.00 93.44 95 PRO A N 1
ATOM 735 C CA . PRO A 1 95 ? 2.164 5.906 -7.821 1.00 93.44 95 PRO A CA 1
ATOM 736 C C . PRO A 1 95 ? 0.998 6.165 -8.791 1.00 93.44 95 PRO A C 1
ATOM 738 O O . PRO A 1 95 ? -0.158 6.285 -8.377 1.00 93.44 95 PRO A O 1
ATOM 741 N N . SER A 1 96 ? 1.275 6.228 -10.093 1.00 95.69 96 SER A N 1
ATOM 742 C CA . SER A 1 96 ? 0.222 6.158 -11.112 1.00 95.69 96 SER A CA 1
ATOM 743 C C . SER A 1 96 ? -0.346 4.736 -11.194 1.00 95.69 96 SER A C 1
ATOM 745 O O . SER A 1 96 ? 0.306 3.774 -10.794 1.00 95.69 96 SER A O 1
ATOM 747 N N . VAL A 1 97 ? -1.549 4.567 -11.753 1.00 94.94 97 VAL A N 1
ATOM 748 C CA . VAL A 1 97 ? -2.137 3.225 -11.935 1.00 94.94 97 VAL A CA 1
ATOM 749 C C . VAL A 1 97 ? -1.227 2.330 -12.782 1.00 94.94 97 VAL A C 1
ATOM 751 O O . VAL A 1 97 ? -1.015 1.182 -12.415 1.00 94.94 97 VAL A O 1
ATOM 754 N N . GLY A 1 98 ? -0.630 2.862 -13.856 1.00 97.00 98 GLY A N 1
ATOM 755 C CA . GLY A 1 98 ? 0.330 2.113 -14.676 1.00 97.00 98 GLY A CA 1
ATOM 756 C C . GLY A 1 98 ? 1.529 1.619 -13.863 1.00 97.00 98 GLY A C 1
ATOM 757 O O . GLY A 1 98 ? 1.858 0.445 -13.914 1.00 97.00 98 GLY A O 1
ATOM 758 N N . GLN A 1 99 ? 2.088 2.477 -13.005 1.00 95.75 99 GLN A N 1
ATOM 759 C CA . GLN A 1 99 ? 3.191 2.104 -12.115 1.00 95.75 99 GLN A CA 1
ATOM 760 C C . GLN A 1 99 ? 2.802 1.031 -11.092 1.00 95.75 99 GLN A C 1
ATOM 762 O O . GLN A 1 99 ? 3.631 0.207 -10.731 1.00 95.75 99 GLN A O 1
ATOM 767 N N . VAL A 1 100 ? 1.558 1.025 -10.605 1.00 95.25 100 VAL A N 1
ATOM 768 C CA . VAL A 1 100 ? 1.079 -0.044 -9.713 1.00 95.25 100 VAL A CA 1
ATOM 769 C C . VAL A 1 100 ? 0.941 -1.370 -10.461 1.00 95.25 100 VAL A C 1
ATOM 771 O O . VAL A 1 100 ? 1.183 -2.412 -9.867 1.00 95.25 100 VAL A O 1
ATOM 774 N N . LEU A 1 101 ? 0.565 -1.341 -11.742 1.00 96.56 101 LEU A N 1
ATOM 775 C CA . LEU A 1 101 ? 0.449 -2.544 -12.575 1.00 96.56 101 LEU A CA 1
ATOM 776 C C . LEU A 1 101 ? 1.812 -3.135 -12.972 1.00 96.56 101 LEU A C 1
ATOM 778 O O . LEU A 1 101 ? 1.880 -4.322 -13.274 1.00 96.56 101 LEU A O 1
ATOM 782 N N . ASP A 1 102 ? 2.873 -2.326 -12.954 1.00 95.94 102 ASP A N 1
ATOM 783 C CA . ASP A 1 102 ? 4.251 -2.766 -13.217 1.00 95.94 102 ASP A CA 1
ATOM 784 C C . ASP A 1 102 ? 4.916 -3.462 -12.009 1.00 95.94 102 ASP A C 1
ATOM 786 O O . ASP A 1 102 ? 6.003 -4.035 -12.150 1.00 95.94 102 ASP A O 1
ATOM 790 N N . PHE A 1 103 ? 4.307 -3.378 -10.820 1.00 92.88 103 PHE A N 1
ATOM 791 C CA . PHE A 1 103 ? 4.763 -4.043 -9.595 1.00 92.88 103 PHE A CA 1
ATOM 792 C C . PHE A 1 103 ? 4.218 -5.471 -9.473 1.00 92.88 103 PHE A C 1
ATOM 794 O O . PHE A 1 103 ? 5.040 -6.372 -9.177 1.00 92.88 103 PHE A O 1
#

Foldseek 3Di:
DDDDDDDDDDDDDDDDDDDDDDDDPPDDPPPPPPPPPDDFPLRVVVVVVVVVVDDPVVSVVVVVVDDPVVSVVRRVVLVVLVVVCVVVVHDSVDDDPVRVVVD

Organism: NCBI:txid129467

Radius of gyration: 25.63 Å; chains: 1; bounding box: 47×50×65 Å

pLDDT: mean 75.76, std 22.36, range [34.69, 97.0]

InterPro domains:
  IPR010998 Integrase/recombinase, N-terminal [G3DSA:1.10.150.130] (46-103)